Protein AF-A0A7Z9ZIZ1-F1 (afdb_monomer_lite)

pLDDT: mean 92.77, std 4.29, range [75.81, 97.06]

Radius of gyration: 13.08 Å; chains: 1; bounding box: 28×26×46 Å

Sequence (90 aa):
MREMLEYQADRIEAVLAQHRLPGRVTGGRVTPWLIRFHVMPAMGTRISRIKNLTEELAAALNAPTCRVARRGAAVMVEIPRDDPRPIRLL

Foldseek 3Di:
DVVLVVVLQVLLQVLCVVVVFHWHFPDWDDDLWKIKTKIQTPPPRDLVVVQVCFVVSCVSSVAPGWGWDDDPRIIIIMGTDPRRHDDDDD

Structure (mmCIF, N/CA/C/O backbone):
data_AF-A0A7Z9ZIZ1-F1
#
_entry.id   AF-A0A7Z9ZIZ1-F1
#
loop_
_atom_site.group_PDB
_atom_site.id
_atom_site.type_symbol
_atom_site.label_atom_id
_atom_site.label_alt_id
_atom_site.label_comp_id
_atom_site.label_asym_id
_atom_site.label_entity_id
_atom_site.label_seq_id
_atom_site.pdbx_PDB_ins_code
_atom_site.Cartn_x
_atom_site.Cartn_y
_atom_site.Cartn_z
_atom_site.occupancy
_atom_site.B_iso_or_equiv
_atom_site.auth_seq_id
_atom_site.auth_comp_id
_atom_site.auth_asym_id
_atom_site.auth_atom_id
_atom_site.pdbx_PDB_model_num
ATOM 1 N N . MET A 1 1 ? 11.570 -13.442 -5.363 1.00 81.69 1 MET A N 1
ATOM 2 C CA . MET A 1 1 ? 10.557 -12.404 -5.698 1.00 81.69 1 MET A CA 1
ATOM 3 C C . MET A 1 1 ? 9.349 -12.461 -4.772 1.00 81.69 1 MET A C 1
ATOM 5 O O . MET A 1 1 ? 9.004 -11.422 -4.235 1.00 81.69 1 MET A O 1
ATOM 9 N N . ARG A 1 2 ? 8.705 -13.624 -4.573 1.00 88.06 2 ARG A N 1
ATOM 10 C CA . ARG A 1 2 ? 7.560 -13.735 -3.650 1.00 88.06 2 ARG A CA 1
ATOM 11 C C . ARG A 1 2 ? 7.913 -13.276 -2.228 1.00 88.06 2 ARG A C 1
ATOM 13 O O . ARG A 1 2 ? 7.246 -12.382 -1.736 1.00 88.06 2 ARG A O 1
ATOM 20 N N . GLU A 1 3 ? 9.019 -13.766 -1.671 1.00 91.50 3 GLU A N 1
ATOM 21 C CA . GLU A 1 3 ? 9.481 -13.388 -0.322 1.00 91.50 3 GLU A CA 1
ATOM 22 C C . GLU A 1 3 ? 9.714 -11.878 -0.169 1.00 91.50 3 GLU A C 1
ATOM 24 O O . GLU A 1 3 ? 9.335 -11.284 0.829 1.00 91.50 3 GLU A O 1
ATOM 29 N N . MET A 1 4 ? 10.276 -11.221 -1.191 1.00 91.25 4 MET A N 1
ATOM 30 C CA . MET A 1 4 ? 10.453 -9.764 -1.194 1.00 91.25 4 MET A CA 1
ATOM 31 C C . MET A 1 4 ? 9.109 -9.025 -1.168 1.00 91.25 4 MET A C 1
ATOM 33 O O . MET A 1 4 ? 8.973 -8.027 -0.471 1.00 91.25 4 MET A O 1
ATOM 37 N N . LEU A 1 5 ? 8.117 -9.503 -1.924 1.00 92.94 5 LEU A N 1
ATOM 38 C CA . LEU A 1 5 ? 6.783 -8.899 -1.959 1.00 92.94 5 LEU A CA 1
ATOM 39 C C . LEU A 1 5 ? 6.031 -9.105 -0.643 1.00 92.94 5 LEU A C 1
ATOM 41 O O . LEU A 1 5 ? 5.318 -8.203 -0.217 1.00 92.94 5 LEU A O 1
ATOM 45 N N . GLU A 1 6 ? 6.187 -10.269 -0.015 1.00 94.44 6 GLU A N 1
ATOM 46 C CA . GLU A 1 6 ? 5.633 -10.565 1.310 1.00 94.44 6 GLU A CA 1
ATOM 47 C C . GLU A 1 6 ? 6.287 -9.675 2.368 1.00 94.44 6 GLU A C 1
ATOM 49 O O . GLU A 1 6 ? 5.584 -8.967 3.082 1.00 94.44 6 GLU A O 1
ATOM 54 N N . TYR A 1 7 ? 7.618 -9.567 2.358 1.00 94.88 7 TYR A N 1
ATOM 55 C CA . TYR A 1 7 ? 8.344 -8.638 3.220 1.00 94.88 7 T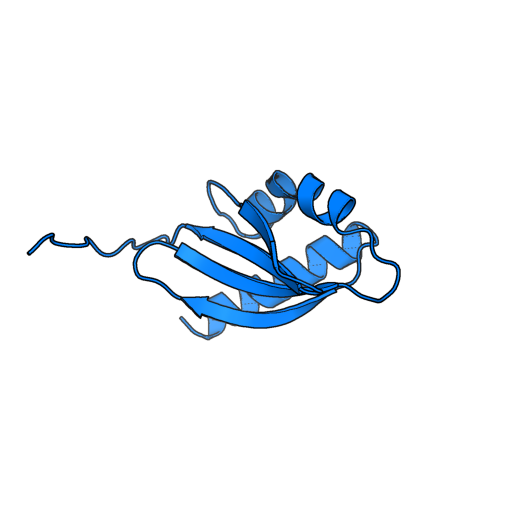YR A CA 1
ATOM 56 C C . TYR A 1 7 ? 7.879 -7.186 3.029 1.00 94.88 7 TYR A C 1
ATOM 58 O O . TYR A 1 7 ? 7.593 -6.487 3.997 1.00 94.88 7 TYR A O 1
ATOM 66 N N . GLN A 1 8 ? 7.753 -6.719 1.785 1.00 95.38 8 GLN A N 1
ATOM 67 C CA . GLN A 1 8 ? 7.247 -5.375 1.492 1.00 95.38 8 GLN A CA 1
ATOM 68 C C . GLN A 1 8 ? 5.799 -5.187 1.968 1.00 95.38 8 GLN A C 1
ATOM 70 O O . GLN A 1 8 ? 5.465 -4.120 2.483 1.00 95.38 8 GLN A O 1
ATOM 75 N N . ALA A 1 9 ? 4.948 -6.207 1.840 1.00 96.50 9 ALA A N 1
ATOM 76 C CA . ALA A 1 9 ? 3.586 -6.167 2.356 1.00 96.50 9 ALA A CA 1
ATOM 77 C C . ALA A 1 9 ? 3.572 -6.015 3.886 1.00 96.50 9 ALA A C 1
ATOM 79 O O . ALA A 1 9 ? 2.929 -5.093 4.393 1.00 96.50 9 ALA A O 1
ATOM 80 N N . ASP A 1 10 ? 4.352 -6.825 4.602 1.00 96.75 10 ASP A N 1
ATOM 81 C CA . ASP A 1 10 ? 4.477 -6.750 6.061 1.00 96.75 10 ASP A CA 1
ATOM 82 C C . ASP A 1 10 ? 5.013 -5.384 6.514 1.00 96.75 10 ASP A C 1
ATOM 84 O O . ASP A 1 10 ? 4.541 -4.802 7.493 1.00 96.75 10 ASP A O 1
ATOM 88 N N . ARG A 1 11 ? 5.967 -4.815 5.766 1.00 96.69 11 ARG A N 1
ATOM 89 C CA . ARG A 1 11 ? 6.498 -3.469 6.022 1.00 96.69 11 ARG A CA 1
ATOM 90 C C . ARG A 1 11 ? 5.441 -2.382 5.837 1.00 96.69 11 ARG A C 1
ATOM 92 O O . ARG A 1 11 ? 5.384 -1.471 6.663 1.00 96.69 11 ARG A O 1
ATOM 99 N N . ILE A 1 12 ? 4.593 -2.475 4.810 1.00 96.50 12 ILE A N 1
ATOM 100 C CA . ILE A 1 12 ? 3.465 -1.545 4.622 1.00 96.50 12 ILE A CA 1
ATOM 101 C C . ILE A 1 12 ? 2.531 -1.613 5.832 1.00 96.50 12 ILE A C 1
ATOM 103 O O . ILE A 1 12 ? 2.194 -0.574 6.400 1.00 96.50 12 ILE A O 1
ATOM 107 N N . GLU A 1 13 ? 2.133 -2.816 6.247 1.00 96.88 13 GLU A N 1
ATOM 108 C CA . GLU A 1 13 ? 1.245 -2.997 7.402 1.00 96.88 13 GLU A CA 1
ATOM 109 C C . GLU A 1 13 ? 1.870 -2.456 8.695 1.00 96.88 13 GLU A C 1
ATOM 111 O O . GLU A 1 13 ? 1.195 -1.766 9.463 1.00 96.88 13 GLU A O 1
ATOM 116 N N . ALA A 1 14 ? 3.169 -2.686 8.905 1.00 97.00 14 ALA A N 1
ATOM 117 C CA . ALA A 1 14 ? 3.899 -2.194 10.070 1.00 97.00 14 ALA A CA 1
ATOM 118 C C . ALA A 1 14 ? 3.942 -0.658 10.139 1.00 97.00 14 ALA A C 1
ATOM 120 O O . ALA A 1 14 ? 3.657 -0.084 11.193 1.00 97.00 14 ALA A O 1
ATOM 121 N N . VAL A 1 15 ? 4.237 0.025 9.024 1.00 96.75 15 VAL A N 1
ATOM 122 C CA . VAL A 1 15 ? 4.225 1.501 8.961 1.00 96.75 15 VAL A CA 1
ATOM 123 C C . VAL A 1 15 ? 2.825 2.034 9.249 1.00 96.75 15 VAL A C 1
ATOM 125 O O . VAL A 1 15 ? 2.637 2.934 10.068 1.00 96.75 15 VAL A O 1
ATOM 128 N N . LEU A 1 16 ? 1.809 1.443 8.625 1.00 95.62 16 LEU A N 1
ATOM 129 C CA . LEU A 1 16 ? 0.418 1.821 8.852 1.00 95.62 16 LEU A CA 1
ATOM 130 C C . LEU A 1 16 ? 0.011 1.664 10.325 1.00 95.62 16 LEU A C 1
ATOM 132 O O . LEU A 1 16 ? -0.603 2.571 10.898 1.00 95.62 16 LEU A O 1
ATOM 136 N N . ALA A 1 17 ? 0.399 0.560 10.964 1.00 95.44 17 ALA A N 1
ATOM 137 C CA . ALA A 1 17 ? 0.151 0.320 12.382 1.00 95.44 17 ALA A CA 1
ATOM 138 C C . ALA A 1 17 ? 0.874 1.339 13.281 1.00 95.44 17 ALA A C 1
ATOM 140 O O . ALA A 1 17 ? 0.247 1.913 14.177 1.00 95.44 17 ALA A O 1
ATOM 141 N N . GLN A 1 18 ? 2.149 1.635 13.006 1.00 95.75 18 GLN A N 1
ATOM 142 C CA . GLN A 1 18 ? 2.954 2.601 13.764 1.00 95.75 18 GLN A CA 1
ATOM 143 C C . GLN A 1 18 ? 2.333 4.008 13.763 1.00 95.75 18 GLN A C 1
ATOM 145 O O . GLN A 1 18 ? 2.334 4.696 14.784 1.00 95.75 18 GLN A O 1
ATOM 150 N N . HIS A 1 19 ? 1.723 4.415 12.648 1.00 94.50 19 HIS A N 1
ATOM 151 C CA . HIS A 1 19 ? 1.051 5.711 12.513 1.00 94.50 19 HIS A CA 1
ATOM 152 C C . HIS A 1 19 ? -0.435 5.692 12.927 1.00 94.50 19 HIS A C 1
ATOM 154 O O . HIS A 1 19 ? -1.161 6.667 12.699 1.00 94.50 19 HIS A O 1
ATOM 160 N N . ARG A 1 20 ? -0.901 4.612 13.577 1.00 93.94 20 ARG A N 1
ATOM 161 C CA . ARG A 1 20 ? -2.296 4.420 14.027 1.00 93.94 20 ARG A CA 1
ATOM 162 C C . ARG A 1 20 ? -3.307 4.500 12.877 1.00 93.94 20 ARG A C 1
ATOM 164 O O . ARG A 1 20 ? -4.390 5.072 13.023 1.00 93.94 20 ARG A O 1
ATOM 171 N N . LEU A 1 21 ? -2.940 3.956 11.722 1.00 94.88 21 LEU A N 1
ATOM 172 C CA . LEU A 1 21 ? -3.775 3.844 10.527 1.00 94.88 21 LEU A CA 1
ATOM 173 C C . LEU A 1 21 ? -3.870 2.373 10.101 1.00 94.88 21 LEU A C 1
ATOM 175 O O . LEU A 1 21 ? -3.431 2.046 9.002 1.00 94.88 21 LEU A O 1
ATOM 179 N N . PRO A 1 22 ? -4.398 1.475 10.954 1.00 93.06 22 PRO A N 1
ATOM 180 C CA . PRO A 1 22 ? -4.365 0.044 10.683 1.00 93.06 22 PRO A CA 1
ATOM 181 C C . PRO A 1 22 ? -5.003 -0.276 9.327 1.00 93.06 22 PRO A C 1
ATOM 183 O O . PRO A 1 22 ? -6.075 0.224 8.977 1.00 93.06 22 PRO A O 1
ATOM 186 N N . GLY A 1 23 ? -4.331 -1.122 8.559 1.00 94.19 23 GLY A N 1
ATOM 187 C CA . GLY A 1 23 ? -4.763 -1.573 7.246 1.00 94.19 23 GLY A CA 1
ATOM 188 C C . GLY A 1 23 ? -4.015 -2.840 6.869 1.00 94.19 23 GLY A C 1
AT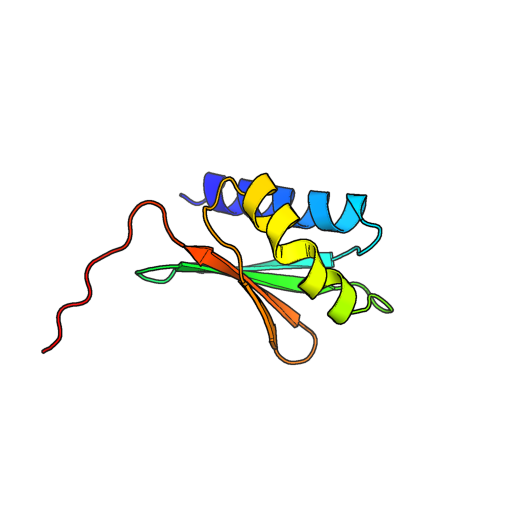OM 189 O O . GLY A 1 23 ? -2.924 -3.081 7.379 1.00 94.19 23 GLY A O 1
ATOM 190 N N . ARG A 1 24 ? -4.622 -3.649 6.003 1.00 96.25 24 ARG A N 1
ATOM 191 C CA . ARG A 1 24 ? -4.087 -4.949 5.598 1.00 96.25 24 ARG A CA 1
ATOM 192 C C . ARG A 1 24 ? -3.806 -4.990 4.108 1.00 96.25 24 ARG A C 1
ATOM 194 O O . ARG A 1 24 ? -4.650 -4.573 3.314 1.00 96.25 24 ARG A O 1
ATOM 201 N N . VAL A 1 25 ? -2.664 -5.525 3.710 1.00 97.06 25 VAL A N 1
ATOM 202 C CA . VAL A 1 25 ? -2.350 -5.821 2.318 1.00 97.06 25 VAL A CA 1
ATOM 203 C C . VAL A 1 25 ? -3.117 -7.080 1.920 1.00 97.06 25 VAL A C 1
ATOM 205 O O . VAL A 1 25 ? -2.888 -8.180 2.403 1.00 97.06 25 VAL A O 1
ATOM 208 N N . THR A 1 26 ? -4.081 -6.909 1.025 1.00 95.12 26 THR A N 1
ATOM 209 C CA . THR A 1 26 ? -4.941 -7.994 0.513 1.00 95.12 26 THR A CA 1
ATOM 210 C C . THR A 1 26 ? -4.350 -8.690 -0.711 1.00 95.12 26 THR A C 1
ATOM 212 O O . THR A 1 26 ? -4.859 -9.711 -1.163 1.00 95.12 26 THR A O 1
ATOM 215 N N . GLY A 1 27 ? -3.282 -8.125 -1.269 1.00 94.38 27 GLY A N 1
ATOM 216 C CA . GLY A 1 27 ? -2.584 -8.642 -2.432 1.00 94.38 27 GLY A CA 1
ATOM 217 C C . GLY A 1 27 ? -1.844 -7.532 -3.163 1.00 94.38 27 GLY A C 1
ATOM 218 O O . GLY A 1 27 ? -1.706 -6.410 -2.673 1.00 94.38 27 GLY A O 1
ATOM 219 N N . GLY A 1 28 ? -1.396 -7.829 -4.374 1.00 93.62 28 GLY A N 1
ATOM 220 C CA . GLY A 1 28 ? -0.732 -6.852 -5.216 1.00 93.62 28 GLY A CA 1
ATOM 221 C C . GLY A 1 28 ? -0.585 -7.332 -6.649 1.00 93.62 28 GLY A C 1
ATOM 222 O O . GLY A 1 28 ? -0.794 -8.503 -6.967 1.00 93.62 28 GLY A O 1
ATOM 223 N N . ARG A 1 29 ? -0.235 -6.406 -7.535 1.00 94.25 29 ARG A N 1
ATOM 224 C CA . ARG A 1 29 ? 0.070 -6.671 -8.935 1.00 94.25 29 ARG A CA 1
ATOM 225 C C . ARG A 1 29 ? 1.455 -6.135 -9.251 1.00 94.25 29 ARG A C 1
ATOM 227 O O . ARG A 1 29 ? 1.727 -4.948 -9.090 1.00 94.25 29 ARG A O 1
ATOM 234 N N . VAL A 1 30 ? 2.302 -7.014 -9.767 1.00 93.06 30 VAL A N 1
ATOM 235 C CA . VAL A 1 30 ? 3.598 -6.645 -10.328 1.00 93.06 30 VAL A CA 1
ATOM 236 C C . VAL A 1 30 ? 3.396 -6.317 -11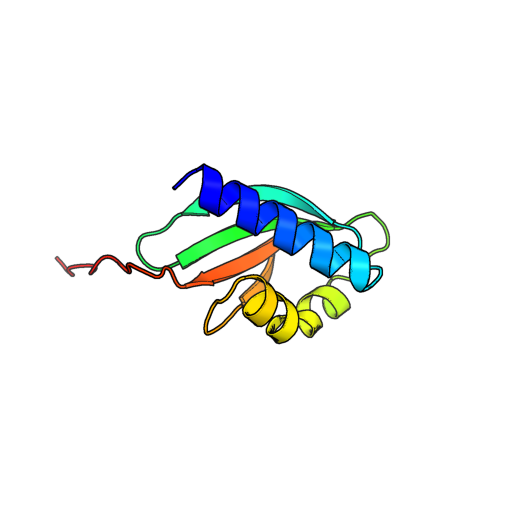.805 1.00 93.06 30 VAL A C 1
ATOM 238 O O . VAL A 1 30 ? 2.871 -7.130 -12.564 1.00 93.06 30 VAL A O 1
ATOM 241 N N . THR A 1 31 ? 3.783 -5.113 -12.207 1.00 90.69 31 THR A N 1
ATOM 242 C CA . THR A 1 31 ? 3.768 -4.656 -13.606 1.00 90.69 31 THR A CA 1
ATOM 243 C C . THR A 1 31 ? 5.207 -4.549 -14.127 1.00 90.69 31 THR A C 1
ATOM 245 O O . THR A 1 31 ? 6.145 -4.749 -13.352 1.00 90.69 31 THR A O 1
ATOM 248 N N . PRO A 1 32 ? 5.442 -4.276 -15.421 1.00 90.19 32 PRO A N 1
ATOM 249 C CA . PRO A 1 32 ? 6.803 -4.148 -15.945 1.00 90.19 32 PRO A CA 1
ATOM 250 C C . PRO A 1 32 ? 7.644 -3.04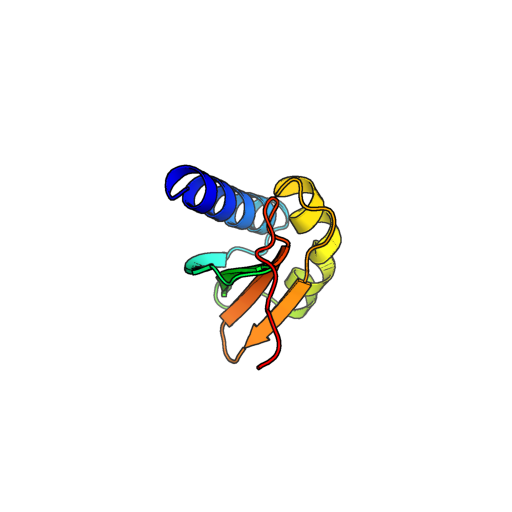4 -15.278 1.00 90.19 32 PRO A C 1
ATOM 252 O O . PRO A 1 32 ? 8.843 -3.243 -15.129 1.00 90.19 32 PRO A O 1
ATOM 255 N N . TRP A 1 33 ? 7.036 -1.936 -14.831 1.00 89.88 33 TRP A N 1
ATOM 256 C CA . TRP A 1 33 ? 7.760 -0.778 -14.274 1.00 89.88 33 TRP A CA 1
ATOM 257 C C . TRP A 1 33 ? 7.500 -0.513 -12.782 1.00 89.88 33 TRP A C 1
ATOM 259 O O . TRP A 1 33 ? 8.326 0.112 -12.123 1.00 89.88 33 TRP A O 1
ATOM 269 N N . LEU A 1 34 ? 6.376 -0.985 -12.231 1.00 93.88 34 LEU A N 1
ATOM 270 C CA . LEU A 1 34 ? 6.011 -0.760 -10.828 1.00 93.88 34 LEU A CA 1
ATOM 271 C C . LEU A 1 34 ? 5.407 -1.994 -10.153 1.00 93.88 34 LEU A C 1
ATOM 273 O O . LEU A 1 34 ? 4.910 -2.915 -10.812 1.00 93.88 34 LEU A O 1
ATOM 277 N N . ILE A 1 35 ? 5.410 -1.987 -8.826 1.00 95.00 35 ILE A N 1
ATOM 278 C CA . ILE A 1 35 ? 4.677 -2.913 -7.964 1.00 95.00 35 ILE A CA 1
ATOM 279 C C . ILE A 1 35 ? 3.528 -2.130 -7.339 1.00 95.00 35 ILE A C 1
ATOM 281 O O . ILE A 1 35 ? 3.726 -1.035 -6.821 1.00 95.00 35 ILE A O 1
ATOM 285 N N . ARG A 1 36 ? 2.318 -2.685 -7.398 1.00 95.75 36 ARG A N 1
ATOM 286 C CA . ARG A 1 36 ? 1.120 -2.106 -6.789 1.00 95.75 36 ARG A CA 1
ATOM 287 C C . ARG A 1 36 ? 0.600 -3.035 -5.707 1.00 95.75 36 ARG A C 1
ATOM 289 O O . ARG A 1 36 ? 0.149 -4.129 -6.029 1.00 95.75 36 ARG A O 1
ATOM 296 N N . PHE A 1 37 ? 0.573 -2.582 -4.465 1.00 96.88 37 PHE A N 1
ATOM 297 C CA . PHE A 1 37 ? -0.061 -3.276 -3.348 1.00 96.88 37 PHE A CA 1
ATOM 298 C C . PHE A 1 37 ? -1.487 -2.770 -3.139 1.00 96.88 37 PHE A C 1
ATOM 300 O O . PHE A 1 37 ? -1.765 -1.575 -3.257 1.00 96.88 37 PHE A O 1
ATOM 307 N N . HIS A 1 38 ? -2.398 -3.693 -2.848 1.00 96.25 38 HIS A N 1
ATOM 308 C CA . HIS A 1 38 ? -3.796 -3.421 -2.542 1.00 96.25 38 HIS A CA 1
ATOM 309 C C . HIS A 1 38 ? -3.987 -3.451 -1.027 1.00 96.25 38 HIS A C 1
ATOM 311 O O . HIS A 1 38 ? -4.054 -4.521 -0.423 1.00 96.25 38 HIS A O 1
ATOM 317 N N . VAL A 1 39 ? -4.107 -2.281 -0.417 1.00 96.75 39 VAL A N 1
ATOM 318 C CA . VAL A 1 39 ? -4.291 -2.121 1.024 1.00 96.75 39 VAL A CA 1
ATOM 319 C C . VAL A 1 39 ? -5.763 -1.879 1.325 1.00 96.75 39 VAL A C 1
ATOM 321 O O . VAL A 1 39 ? -6.371 -0.947 0.796 1.00 96.75 39 VAL A O 1
ATOM 324 N N . MET A 1 40 ? -6.340 -2.694 2.199 1.00 96.19 40 MET A N 1
ATOM 325 C CA . MET A 1 40 ? -7.651 -2.451 2.777 1.00 96.19 40 MET A CA 1
ATOM 326 C C . MET A 1 40 ? -7.476 -1.745 4.126 1.00 96.19 40 MET A C 1
ATOM 328 O O . MET A 1 40 ? -7.014 -2.375 5.080 1.00 96.19 40 MET A O 1
ATOM 332 N N . PRO A 1 41 ? -7.794 -0.446 4.232 1.00 94.44 41 PRO A N 1
ATOM 333 C CA . PRO A 1 41 ? -7.758 0.248 5.511 1.00 94.44 41 PRO A CA 1
ATOM 334 C C . PRO A 1 41 ? -8.847 -0.294 6.445 1.00 9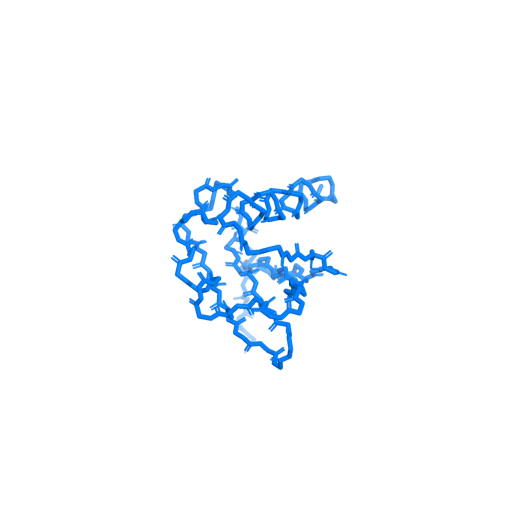4.44 41 PRO A C 1
ATOM 336 O O . PRO A 1 41 ? -9.940 -0.646 6.000 1.00 94.44 41 PRO A O 1
ATOM 339 N N . ALA A 1 42 ? -8.574 -0.330 7.749 1.00 93.38 42 ALA A N 1
ATOM 340 C CA . ALA A 1 42 ? -9.588 -0.668 8.739 1.00 93.38 42 ALA A CA 1
ATOM 341 C C . ALA A 1 42 ? -10.711 0.381 8.751 1.00 93.38 42 ALA A C 1
ATOM 343 O O . ALA A 1 42 ? -10.487 1.562 8.455 1.00 93.38 42 ALA A O 1
ATOM 344 N N . MET A 1 43 ? -11.912 -0.039 9.150 1.00 89.31 43 MET A N 1
ATOM 345 C CA . MET A 1 43 ? -13.071 0.845 9.289 1.00 89.31 43 MET A CA 1
ATOM 346 C C . MET A 1 43 ? -12.737 2.056 10.172 1.00 89.31 43 MET A C 1
ATOM 348 O O . MET A 1 43 ? -12.129 1.923 11.229 1.00 89.31 43 MET A O 1
ATOM 352 N N . GLY A 1 44 ? -13.113 3.253 9.716 1.00 87.19 44 GLY A N 1
ATOM 353 C CA . GLY A 1 44 ? -12.814 4.517 10.404 1.00 87.19 44 GLY A CA 1
ATOM 354 C C . GLY A 1 44 ? -11.439 5.120 10.091 1.00 87.19 44 GLY A C 1
ATOM 355 O O . GLY A 1 44 ? -11.201 6.290 10.404 1.00 87.19 44 GLY A O 1
ATOM 356 N N . THR A 1 45 ? -10.549 4.393 9.409 1.00 90.44 45 THR A N 1
ATOM 357 C CA . THR A 1 45 ? -9.248 4.933 8.997 1.00 90.44 45 THR A CA 1
ATOM 358 C C . THR A 1 45 ? -9.419 5.948 7.871 1.00 90.44 45 THR A C 1
ATOM 360 O O . THR A 1 45 ? -9.950 5.658 6.796 1.00 90.44 45 THR A O 1
ATOM 363 N N . ARG A 1 46 ? -8.940 7.175 8.096 1.00 91.25 46 ARG A N 1
ATOM 364 C CA . ARG A 1 46 ? -9.007 8.245 7.095 1.00 91.25 46 ARG A CA 1
ATOM 365 C C . ARG A 1 46 ? -7.978 8.008 5.993 1.00 91.25 46 ARG A C 1
ATOM 367 O O . ARG A 1 46 ? -6.779 8.161 6.214 1.00 91.25 46 ARG A O 1
ATOM 374 N N . ILE A 1 47 ? -8.457 7.745 4.778 1.00 90.75 47 ILE A N 1
ATOM 375 C CA . ILE A 1 47 ? -7.612 7.546 3.587 1.00 90.75 47 ILE A CA 1
ATOM 376 C C . ILE A 1 47 ? -6.696 8.753 3.326 1.00 90.75 47 ILE A C 1
ATOM 378 O O . ILE A 1 47 ? -5.572 8.581 2.868 1.00 90.75 47 ILE A O 1
ATOM 382 N N . SER A 1 48 ? -7.137 9.974 3.647 1.00 91.88 48 SER A N 1
ATOM 383 C CA . SER A 1 48 ? -6.300 11.176 3.532 1.00 91.88 48 SER A CA 1
ATOM 384 C C . SER A 1 48 ? -5.041 11.112 4.396 1.00 91.88 48 SER A C 1
ATOM 386 O O . SER A 1 48 ? -3.993 11.562 3.955 1.00 91.88 48 SER A O 1
ATOM 388 N N . ARG A 1 49 ? -5.103 10.500 5.586 1.00 93.88 49 ARG A N 1
ATOM 389 C CA . ARG A 1 49 ? -3.918 10.318 6.434 1.00 93.88 49 ARG A CA 1
ATOM 390 C C . ARG A 1 49 ? -2.959 9.287 5.854 1.00 93.88 49 ARG A C 1
ATOM 392 O O . ARG A 1 49 ? -1.762 9.508 5.913 1.00 93.88 49 ARG A O 1
ATOM 399 N N . ILE A 1 50 ? -3.474 8.219 5.241 1.00 93.25 50 ILE A N 1
ATOM 400 C CA . ILE A 1 50 ? -2.631 7.220 4.565 1.00 93.25 50 ILE A CA 1
ATOM 401 C C . ILE A 1 50 ? -1.905 7.856 3.373 1.00 93.25 50 ILE A C 1
ATOM 403 O O . ILE A 1 50 ? -0.726 7.602 3.170 1.00 93.25 50 ILE A O 1
ATOM 407 N N . LYS A 1 51 ? -2.579 8.735 2.618 1.00 93.44 51 LYS A N 1
ATOM 408 C CA . LYS A 1 51 ? -1.939 9.493 1.530 1.00 93.44 51 LYS A CA 1
ATOM 409 C C . LYS A 1 51 ? -0.778 10.365 2.008 1.00 93.44 51 LYS A C 1
ATOM 411 O O . LYS A 1 51 ? 0.188 10.520 1.270 1.00 93.44 51 LYS A O 1
ATOM 416 N N . ASN A 1 52 ? -0.858 10.903 3.222 1.00 94.62 52 ASN A N 1
ATOM 417 C CA . ASN A 1 52 ? 0.209 11.731 3.777 1.00 94.62 52 ASN A CA 1
ATOM 418 C C . ASN A 1 52 ? 1.445 10.918 4.198 1.00 94.62 52 ASN A C 1
ATOM 420 O O . ASN A 1 52 ? 2.507 11.504 4.302 1.00 94.62 52 ASN A O 1
ATOM 424 N N . LEU A 1 53 ? 1.340 9.593 4.366 1.00 94.69 53 LEU A N 1
ATOM 425 C CA . LEU A 1 53 ? 2.475 8.710 4.689 1.00 94.69 53 LEU A CA 1
ATOM 426 C C . LEU A 1 53 ? 3.273 8.276 3.453 1.00 94.69 53 LEU A C 1
ATOM 428 O O . LEU A 1 53 ? 3.885 7.210 3.443 1.00 94.69 53 LEU A O 1
ATOM 432 N N . THR A 1 54 ? 3.206 9.037 2.363 1.00 95.44 54 THR A N 1
ATOM 433 C CA . THR A 1 54 ? 3.843 8.629 1.109 1.00 95.44 54 THR A CA 1
ATOM 434 C C . THR A 1 54 ? 5.364 8.527 1.266 1.00 95.44 54 THR A C 1
ATOM 436 O O . THR A 1 54 ? 5.943 7.536 0.824 1.00 95.44 54 THR A O 1
ATOM 439 N N . GLU A 1 55 ? 6.005 9.491 1.929 1.00 95.19 55 GLU A N 1
ATOM 440 C CA . GLU A 1 55 ? 7.459 9.476 2.153 1.00 95.19 55 GLU A CA 1
ATOM 441 C C . GLU A 1 55 ? 7.878 8.352 3.113 1.00 95.19 55 GLU A C 1
ATOM 443 O O . GLU A 1 55 ? 8.825 7.618 2.842 1.00 95.19 55 GLU A O 1
ATOM 448 N N . GLU A 1 56 ? 7.116 8.128 4.177 1.00 96.19 56 GLU A N 1
ATOM 449 C CA . GLU A 1 56 ? 7.385 7.116 5.197 1.00 96.19 56 GLU A CA 1
ATOM 450 C C . GLU A 1 56 ? 7.256 5.707 4.617 1.00 96.19 56 GLU A C 1
ATOM 452 O O . GLU A 1 56 ? 8.073 4.831 4.906 1.00 96.19 56 GLU A O 1
ATOM 457 N N . LEU A 1 57 ? 6.262 5.493 3.750 1.00 96.06 57 LEU A N 1
ATOM 458 C CA . LEU A 1 57 ? 6.119 4.250 2.997 1.00 96.06 57 LEU A CA 1
ATOM 459 C C . LEU A 1 57 ? 7.269 4.064 2.000 1.00 96.06 57 LEU A C 1
ATOM 461 O O . LEU A 1 57 ? 7.778 2.952 1.887 1.00 96.06 57 LEU A O 1
ATOM 465 N N . ALA A 1 58 ? 7.706 5.119 1.302 1.00 96.12 58 ALA A N 1
ATOM 466 C CA . ALA A 1 58 ? 8.854 5.037 0.394 1.00 96.12 58 ALA A CA 1
ATOM 467 C C . ALA A 1 58 ? 10.132 4.638 1.150 1.00 96.12 58 ALA A C 1
ATOM 469 O O . ALA A 1 58 ? 10.799 3.671 0.775 1.00 96.12 58 ALA A O 1
ATOM 470 N N . ALA A 1 59 ? 10.411 5.315 2.267 1.00 95.62 59 ALA A N 1
ATOM 471 C CA . ALA A 1 59 ? 11.562 5.050 3.122 1.00 95.62 59 ALA A CA 1
ATOM 472 C C . ALA A 1 59 ? 11.531 3.625 3.697 1.00 95.62 59 ALA A C 1
ATOM 474 O O . ALA A 1 59 ? 12.526 2.904 3.643 1.00 95.62 59 ALA A O 1
ATOM 475 N N . ALA A 1 60 ? 10.380 3.176 4.204 1.00 95.25 60 ALA A N 1
ATOM 476 C CA . ALA A 1 60 ? 10.250 1.847 4.795 1.00 95.25 60 ALA A CA 1
ATOM 477 C C . ALA A 1 60 ? 10.376 0.697 3.787 1.00 95.25 60 ALA A C 1
ATOM 479 O O . ALA A 1 60 ? 10.715 -0.418 4.195 1.00 95.25 60 ALA A O 1
ATOM 480 N N . LEU A 1 61 ? 10.084 0.967 2.512 1.00 93.94 61 LEU A N 1
ATOM 481 C CA . LEU A 1 61 ? 10.177 0.018 1.402 1.00 93.94 61 LEU A CA 1
ATOM 482 C C . LEU A 1 61 ? 11.490 0.127 0.623 1.00 93.94 61 LEU A C 1
ATOM 484 O O . LEU A 1 61 ? 11.664 -0.615 -0.341 1.00 93.94 61 LEU A O 1
ATOM 488 N N . ASN A 1 62 ? 12.396 1.020 1.039 1.00 93.12 62 ASN A N 1
ATOM 489 C CA . ASN A 1 62 ? 13.636 1.341 0.333 1.00 93.12 62 ASN A CA 1
ATOM 490 C C . ASN A 1 62 ? 13.398 1.698 -1.149 1.00 93.12 62 ASN A C 1
ATOM 492 O O . ASN A 1 62 ? 14.169 1.321 -2.028 1.00 93.12 62 ASN A O 1
ATOM 496 N N . ALA A 1 63 ? 12.297 2.398 -1.427 1.00 93.69 63 ALA A N 1
ATOM 497 C CA . ALA A 1 63 ? 11.923 2.826 -2.766 1.00 93.69 63 ALA A CA 1
ATOM 498 C C . ALA A 1 63 ? 12.207 4.328 -2.936 1.00 93.69 63 ALA A C 1
ATOM 500 O O . ALA A 1 63 ? 11.934 5.106 -2.022 1.00 93.69 63 ALA A O 1
ATOM 501 N N . PRO A 1 64 ? 12.685 4.779 -4.111 1.00 93.75 64 PRO A N 1
ATOM 502 C CA . PRO A 1 64 ? 12.982 6.194 -4.341 1.00 93.75 64 PRO A CA 1
ATOM 503 C C . PRO A 1 64 ? 11.725 7.069 -4.319 1.00 93.75 64 PRO A C 1
ATOM 505 O O . PRO A 1 64 ? 11.789 8.251 -4.006 1.00 93.75 64 PRO A O 1
ATOM 508 N N . THR A 1 65 ? 10.573 6.497 -4.676 1.00 94.88 65 THR A N 1
ATOM 509 C CA . THR A 1 65 ? 9.272 7.159 -4.599 1.00 94.88 65 THR A CA 1
ATOM 510 C C . THR A 1 65 ? 8.200 6.147 -4.222 1.00 94.88 65 THR A C 1
ATOM 512 O O . THR A 1 65 ? 8.311 4.954 -4.505 1.00 94.88 65 THR A O 1
ATOM 515 N N . CYS A 1 66 ? 7.134 6.642 -3.607 1.00 96.19 66 CYS A N 1
ATOM 516 C CA . CYS A 1 66 ? 5.908 5.901 -3.369 1.00 96.19 66 CYS A CA 1
ATOM 517 C C . CYS A 1 66 ? 4.745 6.743 -3.888 1.00 96.19 66 CYS A C 1
ATOM 519 O O . CYS A 1 66 ? 4.800 7.974 -3.891 1.00 96.19 66 CYS A O 1
ATOM 521 N N . ARG A 1 67 ? 3.677 6.093 -4.336 1.00 95.62 67 ARG A N 1
ATOM 522 C CA . ARG A 1 67 ? 2.426 6.764 -4.672 1.00 95.62 67 ARG A CA 1
ATOM 523 C C . ARG A 1 67 ? 1.266 6.061 -4.004 1.00 95.62 67 ARG A C 1
ATOM 525 O O . ARG A 1 67 ? 1.038 4.871 -4.204 1.00 95.62 67 ARG A O 1
ATOM 532 N N . VAL A 1 68 ? 0.481 6.839 -3.268 1.00 95.75 68 VAL A N 1
ATOM 533 C CA . VAL A 1 68 ? -0.715 6.362 -2.580 1.00 95.75 68 VAL A CA 1
ATOM 534 C C . VAL A 1 68 ? -1.965 6.883 -3.288 1.00 95.75 68 VAL A C 1
ATOM 536 O O . VAL A 1 68 ? -2.272 8.078 -3.268 1.00 95.75 68 VAL A O 1
ATOM 539 N N . ALA A 1 69 ? -2.731 5.984 -3.905 1.00 94.12 69 ALA A N 1
ATOM 540 C CA . ALA A 1 69 ? -3.958 6.317 -4.629 1.00 94.12 69 ALA A CA 1
ATOM 541 C C . ALA A 1 69 ? -5.183 5.625 -4.019 1.00 94.12 69 ALA A C 1
ATOM 543 O O . ALA A 1 69 ? -5.121 4.489 -3.569 1.00 94.12 69 ALA A O 1
ATOM 544 N N . ARG A 1 70 ? -6.341 6.292 -4.022 1.00 91.44 70 ARG A N 1
ATOM 545 C CA . ARG A 1 70 ? -7.602 5.677 -3.575 1.00 91.44 70 ARG A CA 1
ATOM 546 C C . ARG A 1 70 ? -8.258 4.946 -4.744 1.00 91.44 70 ARG A C 1
ATOM 548 O O . ARG A 1 70 ? -8.419 5.541 -5.806 1.00 91.44 70 ARG A O 1
ATOM 555 N N . ARG A 1 71 ? -8.726 3.715 -4.522 1.00 90.00 71 ARG A N 1
ATOM 556 C CA . ARG A 1 71 ? -9.575 2.977 -5.465 1.00 90.00 71 ARG A CA 1
ATOM 557 C C . ARG A 1 71 ? -10.768 2.369 -4.726 1.00 90.00 71 ARG A C 1
ATOM 559 O O . ARG A 1 71 ? -10.679 1.290 -4.149 1.00 90.00 71 ARG A O 1
ATOM 566 N N . GLY A 1 72 ? -11.896 3.080 -4.744 1.00 87.56 72 GLY A N 1
ATOM 567 C CA . GLY A 1 72 ? -13.089 2.686 -3.992 1.00 87.56 72 GLY A CA 1
ATOM 568 C C . GLY A 1 72 ? -12.830 2.701 -2.482 1.00 87.56 72 GLY A C 1
ATOM 569 O O . GLY A 1 72 ? -12.472 3.750 -1.930 1.00 87.56 72 GLY A O 1
ATOM 570 N N . ALA A 1 73 ? -13.017 1.545 -1.840 1.00 86.25 73 ALA A N 1
ATOM 571 C CA . ALA A 1 73 ? -12.722 1.318 -0.423 1.00 86.25 73 ALA A CA 1
ATOM 572 C C . ALA A 1 73 ? -11.245 0.974 -0.151 1.00 86.25 73 ALA A C 1
ATOM 574 O O . ALA A 1 73 ? -10.777 1.150 0.969 1.00 86.25 73 ALA A O 1
ATOM 575 N N . ALA A 1 74 ? -10.503 0.533 -1.170 1.00 91.00 74 ALA A N 1
ATOM 576 C CA . ALA A 1 74 ? -9.098 0.173 -1.044 1.00 91.00 74 ALA A CA 1
ATOM 577 C C . ALA A 1 74 ? -8.170 1.362 -1.334 1.00 91.00 74 ALA A C 1
ATOM 579 O O . ALA A 1 74 ? -8.518 2.333 -2.022 1.00 91.00 74 ALA A O 1
ATOM 580 N N . VAL A 1 75 ? -6.946 1.242 -0.841 1.00 94.69 75 VAL A N 1
ATOM 581 C CA . VAL A 1 75 ? -5.822 2.126 -1.125 1.00 94.69 75 VAL A CA 1
ATOM 582 C C . VAL A 1 75 ? -4.783 1.342 -1.918 1.00 94.69 75 VAL A C 1
ATOM 584 O O . VAL A 1 75 ? -4.495 0.187 -1.630 1.00 94.69 75 VAL A O 1
ATOM 587 N N . MET A 1 76 ? -4.244 1.970 -2.949 1.00 96.56 76 MET A N 1
ATOM 588 C CA . MET A 1 76 ? -3.187 1.438 -3.791 1.00 96.56 76 MET A CA 1
ATOM 589 C C . MET A 1 76 ? -1.881 2.086 -3.371 1.00 96.56 76 MET A C 1
ATOM 591 O O . MET A 1 76 ? -1.785 3.312 -3.412 1.00 96.56 76 MET A O 1
ATOM 595 N N . VAL A 1 77 ? -0.908 1.269 -2.982 1.00 96.75 77 VAL A N 1
ATOM 596 C CA . VAL A 1 77 ? 0.463 1.704 -2.700 1.00 96.75 77 VAL A CA 1
ATOM 597 C C . VAL A 1 77 ? 1.325 1.247 -3.868 1.00 96.75 77 VAL A C 1
ATOM 599 O O . VAL A 1 77 ? 1.450 0.049 -4.117 1.00 96.75 77 VAL A O 1
ATOM 602 N N . GLU A 1 78 ? 1.845 2.197 -4.634 1.00 96.62 78 GLU A N 1
ATOM 603 C CA . GLU A 1 78 ? 2.638 1.946 -5.834 1.00 96.62 78 GLU A CA 1
ATOM 604 C C . GLU A 1 78 ? 4.092 2.334 -5.581 1.00 96.62 78 GLU A C 1
ATOM 606 O O . GLU A 1 78 ? 4.361 3.457 -5.159 1.00 96.62 78 GLU A O 1
ATOM 611 N N . ILE A 1 79 ? 5.016 1.425 -5.881 1.00 96.00 79 ILE A N 1
ATOM 612 C CA . ILE A 1 79 ? 6.461 1.671 -5.832 1.00 96.00 79 ILE A CA 1
ATOM 613 C C . ILE A 1 79 ? 7.100 1.280 -7.169 1.00 96.00 79 ILE A C 1
ATOM 615 O O . ILE A 1 79 ? 6.635 0.328 -7.809 1.00 96.00 79 ILE A O 1
ATOM 619 N N . PRO A 1 80 ? 8.142 1.988 -7.631 1.00 94.44 80 PRO A N 1
ATOM 620 C CA . PRO A 1 80 ? 8.903 1.563 -8.797 1.00 94.44 80 PRO A CA 1
ATOM 621 C C . PRO A 1 80 ? 9.586 0.219 -8.528 1.00 94.44 80 PRO A C 1
ATOM 623 O O . PRO A 1 80 ? 9.874 -0.139 -7.388 1.00 94.44 80 PRO A O 1
ATOM 626 N N . ARG A 1 81 ? 9.818 -0.546 -9.594 1.00 90.44 81 ARG A N 1
ATOM 627 C CA . ARG A 1 81 ? 10.632 -1.764 -9.525 1.00 90.44 81 ARG A CA 1
ATOM 628 C C . ARG A 1 81 ? 12.109 -1.408 -9.589 1.00 90.44 81 ARG A C 1
ATOM 630 O O . ARG A 1 81 ? 12.474 -0.553 -10.387 1.00 90.44 81 ARG A O 1
ATOM 637 N N . ASP A 1 82 ? 12.934 -2.146 -8.851 1.00 85.25 82 ASP A N 1
ATOM 638 C CA . ASP A 1 82 ? 14.396 -2.073 -8.982 1.00 85.25 82 ASP A CA 1
ATOM 639 C C . ASP A 1 82 ? 14.883 -2.475 -10.382 1.00 85.25 82 ASP A C 1
ATOM 641 O O . ASP A 1 82 ? 15.838 -1.907 -10.897 1.00 85.25 82 ASP A O 1
ATOM 645 N N . ASP A 1 83 ? 14.186 -3.419 -11.023 1.00 85.31 83 ASP A N 1
ATOM 646 C CA . ASP A 1 83 ? 14.463 -3.883 -12.388 1.00 85.31 83 ASP A CA 1
ATOM 647 C C . ASP A 1 83 ? 13.272 -3.567 -13.319 1.00 85.31 83 ASP A C 1
ATOM 649 O O . ASP A 1 83 ? 12.386 -4.416 -13.518 1.00 85.31 83 ASP A O 1
ATOM 653 N N . PRO A 1 84 ? 13.157 -2.322 -13.825 1.00 82.50 84 PRO A N 1
ATOM 654 C CA . PRO A 1 84 ? 12.098 -1.942 -14.747 1.00 82.50 84 PRO A CA 1
ATOM 655 C C . PRO A 1 84 ? 12.339 -2.570 -16.123 1.00 82.50 84 PRO A C 1
ATOM 657 O O . PRO A 1 84 ? 13.372 -2.365 -16.759 1.00 82.50 84 PRO A O 1
ATOM 660 N N . ARG A 1 85 ?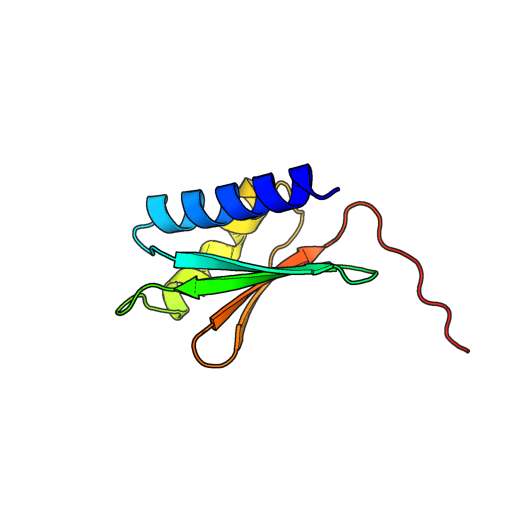 11.350 -3.309 -16.634 1.00 83.44 85 ARG A N 1
ATOM 661 C CA . ARG A 1 85 ? 11.447 -3.915 -17.968 1.00 83.44 85 ARG A CA 1
ATOM 662 C C . ARG A 1 85 ? 11.102 -2.895 -19.058 1.00 83.44 85 ARG A C 1
ATOM 664 O O . ARG A 1 85 ? 10.029 -2.289 -18.978 1.00 83.44 85 ARG A O 1
ATOM 671 N N . PRO A 1 86 ? 11.940 -2.742 -20.100 1.00 82.88 86 PRO A N 1
ATOM 672 C CA . PRO A 1 86 ? 11.673 -1.810 -21.188 1.00 82.88 86 PRO A CA 1
ATOM 673 C C . PRO A 1 86 ? 10.426 -2.233 -21.968 1.00 82.88 86 PRO A C 1
ATOM 675 O O . PRO A 1 86 ? 10.273 -3.393 -22.357 1.00 82.88 86 PRO A O 1
ATOM 678 N N . ILE A 1 87 ? 9.538 -1.272 -22.213 1.00 83.12 87 ILE A N 1
ATOM 679 C CA . ILE A 1 87 ? 8.366 -1.448 -23.070 1.00 83.12 87 ILE A CA 1
ATOM 680 C C . ILE A 1 87 ? 8.767 -0.983 -24.468 1.00 83.12 87 ILE A C 1
ATOM 682 O O . ILE A 1 87 ? 9.089 0.188 -24.656 1.00 83.12 87 ILE A O 1
ATOM 686 N N . ARG A 1 88 ? 8.770 -1.894 -25.445 1.00 86.06 88 ARG A N 1
ATOM 687 C CA . ARG A 1 88 ? 8.947 -1.523 -26.854 1.00 86.06 88 ARG A CA 1
ATOM 688 C C . ARG A 1 88 ? 7.590 -1.129 -27.424 1.00 86.06 88 ARG A C 1
ATOM 690 O O . ARG A 1 88 ? 6.634 -1.889 -27.286 1.00 86.06 88 ARG A O 1
ATOM 697 N N . LEU A 1 89 ? 7.518 0.051 -28.029 1.00 84.25 89 LEU A N 1
ATOM 698 C CA . LEU A 1 89 ? 6.376 0.436 -28.852 1.00 84.25 89 LEU A CA 1
ATOM 699 C C . LEU A 1 89 ? 6.471 -0.349 -30.169 1.00 84.25 89 LEU A C 1
ATOM 701 O O . LEU A 1 89 ? 7.565 -0.467 -30.724 1.00 84.25 89 LEU A O 1
ATOM 705 N N . LEU A 1 90 ? 5.351 -0.949 -30.574 1.00 75.81 90 LEU A N 1
ATOM 706 C CA . LEU A 1 90 ? 5.189 -1.673 -31.837 1.00 75.81 90 LEU A CA 1
ATOM 707 C C . LEU A 1 90 ? 4.822 -0.697 -32.953 1.00 75.81 90 LEU A C 1
ATOM 709 O O . LEU A 1 90 ? 4.018 0.219 -32.664 1.00 75.81 90 LEU A O 1
#

Secondary structure (DSSP, 8-state):
-HHHHHHHHHHHHHHHHHTT--EEEEEEEE-SSEEEEEEEEPTT--HHHHHHTHHHHHHHTT-S--EEEEETTEEEEEEE-SSPPPPPP-